Protein AF-A0AAV5V1D3-F1 (afdb_monomer_lite)

Radius of gyration: 19.21 Å; chains: 1; bounding box: 45×25×61 Å

Sequence (119 aa):
MLGAAGFSIHCYSTKSFRTSLMVGRFLSIISCLLYGLIEIYPENVRRWPWLGSFLLQATAEGSNIVLRSFIARVSTGPDRQTAYAMLSAGEMLAIVSGPLIQFICGKYMKDVVVTIASW

Foldseek 3Di:
DVLLVVLVVVCVVVVDLVVSLVVLVVLLVVLVVLVVVLVVDDPVPSVVSPVVSVVSNVSSVSSVVSVLVVLVVPDDPVCSVVSVVVVVVVVVCVVVVVVVVVVVVVVVVVVVVVVVVVD

pLDDT: mean 78.16, std 11.26, range [44.41, 92.0]

Organism: NCBI:txid1538716

Structure (mmCIF, N/CA/C/O backbone):
data_AF-A0AAV5V1D3-F1
#
_entry.id   AF-A0AAV5V1D3-F1
#
loop_
_atom_site.group_PDB
_atom_site.id
_atom_site.type_symbol
_atom_site.label_atom_id
_atom_site.label_alt_id
_atom_site.label_comp_id
_atom_site.label_asym_id
_atom_site.label_entity_id
_atom_site.label_seq_id
_atom_site.pdbx_PDB_ins_code
_atom_site.Cartn_x
_atom_site.Cartn_y
_atom_site.Cartn_z
_atom_site.occupancy
_atom_site.B_iso_or_equiv
_atom_site.auth_seq_id
_atom_site.auth_comp_id
_atom_site.auth_asym_id
_atom_site.auth_atom_id
_atom_site.pdbx_PDB_model_num
ATOM 1 N N . MET A 1 1 ? 8.668 -1.961 11.193 1.00 49.62 1 MET A N 1
ATOM 2 C CA . MET A 1 1 ? 8.479 -1.654 12.633 1.00 49.62 1 MET A CA 1
ATOM 3 C C . MET A 1 1 ? 8.872 -0.223 12.998 1.00 49.62 1 MET A C 1
ATOM 5 O O . MET A 1 1 ? 8.055 0.448 13.610 1.00 49.62 1 MET A O 1
ATOM 9 N N . LEU A 1 2 ? 10.044 0.283 12.584 1.00 62.47 2 LEU A N 1
ATOM 10 C CA . LEU A 1 2 ? 10.476 1.661 12.897 1.00 62.47 2 LEU A CA 1
ATOM 11 C C . LEU A 1 2 ? 9.520 2.749 12.370 1.00 62.47 2 LEU A C 1
ATOM 13 O O . LEU A 1 2 ? 9.125 3.630 13.128 1.00 62.47 2 LEU A O 1
ATOM 17 N N . GLY A 1 3 ? 9.068 2.643 11.114 1.00 62.19 3 GLY A N 1
ATOM 18 C CA . GLY A 1 3 ? 8.105 3.593 10.539 1.00 62.19 3 GLY A CA 1
ATOM 19 C C . GLY A 1 3 ? 6.762 3.610 11.272 1.00 62.19 3 GLY A C 1
ATOM 20 O O . GLY A 1 3 ? 6.223 4.673 11.552 1.00 62.19 3 GLY A O 1
ATOM 21 N N . ALA A 1 4 ? 6.272 2.440 11.687 1.00 61.59 4 ALA A N 1
ATOM 22 C CA . ALA A 1 4 ? 5.046 2.319 12.471 1.00 61.59 4 ALA A CA 1
ATOM 23 C C . ALA A 1 4 ? 5.159 2.950 13.869 1.00 61.59 4 ALA A C 1
ATOM 25 O O . ALA A 1 4 ? 4.201 3.564 14.328 1.00 61.59 4 ALA A O 1
ATOM 26 N N . ALA A 1 5 ? 6.323 2.835 14.521 1.00 66.75 5 ALA A N 1
ATOM 27 C CA . ALA A 1 5 ? 6.585 3.480 15.807 1.00 66.75 5 ALA A CA 1
ATOM 28 C C . ALA A 1 5 ? 6.656 5.012 15.676 1.00 66.75 5 ALA A C 1
ATOM 30 O O . ALA A 1 5 ? 6.075 5.731 16.482 1.00 66.75 5 ALA A O 1
ATOM 31 N N . GLY A 1 6 ? 7.304 5.529 14.627 1.00 68.88 6 GLY A N 1
ATOM 32 C CA . GLY A 1 6 ? 7.332 6.973 14.368 1.00 68.88 6 GLY A CA 1
ATOM 33 C C . GLY A 1 6 ? 5.937 7.535 14.089 1.00 68.88 6 GLY A C 1
ATOM 34 O O . GLY A 1 6 ? 5.546 8.569 14.630 1.00 68.88 6 GLY A O 1
ATOM 35 N N . PHE A 1 7 ? 5.148 6.807 13.300 1.00 62.56 7 PHE A N 1
ATOM 36 C CA . PHE A 1 7 ? 3.792 7.209 12.958 1.00 62.56 7 PHE A CA 1
ATOM 37 C C . PHE A 1 7 ? 2.828 7.131 14.147 1.00 62.56 7 PHE A C 1
ATOM 39 O O . PHE A 1 7 ? 1.973 8.003 14.299 1.00 62.56 7 PHE A O 1
ATOM 46 N N . SER A 1 8 ? 2.983 6.136 15.024 1.00 58.31 8 SER A N 1
ATOM 47 C CA . SER A 1 8 ? 2.180 6.020 16.244 1.00 58.31 8 SER A CA 1
ATOM 48 C C . SER A 1 8 ? 2.515 7.112 17.263 1.00 58.31 8 SER A C 1
ATOM 50 O O . SER A 1 8 ? 1.593 7.685 17.841 1.00 58.31 8 SER A O 1
ATOM 52 N N . ILE A 1 9 ? 3.794 7.479 17.420 1.00 69.62 9 ILE A N 1
ATOM 53 C CA . ILE A 1 9 ? 4.227 8.614 18.255 1.00 69.62 9 ILE A CA 1
ATOM 54 C C . ILE A 1 9 ? 3.679 9.934 17.696 1.00 69.62 9 ILE A C 1
ATOM 56 O O . ILE A 1 9 ? 3.128 10.745 18.443 1.00 69.62 9 ILE A O 1
ATOM 60 N N . HIS A 1 10 ? 3.759 10.135 16.377 1.00 65.75 10 HIS A N 1
ATOM 61 C CA . HIS A 1 10 ? 3.198 11.318 15.726 1.00 65.75 10 HIS A CA 1
ATOM 62 C C . HIS A 1 10 ? 1.674 11.394 15.913 1.00 65.75 10 HIS A C 1
ATOM 64 O O . HIS A 1 10 ? 1.144 12.429 16.310 1.00 65.75 10 HIS A O 1
ATOM 70 N N . CYS A 1 11 ? 0.964 10.277 15.740 1.00 60.12 11 CYS A N 1
ATOM 71 C CA . CYS A 1 11 ? -0.484 10.213 15.929 1.00 60.12 11 CYS A CA 1
ATOM 72 C C . CYS A 1 11 ? -0.907 10.444 17.393 1.00 60.12 11 CYS A C 1
ATOM 74 O O . CYS A 1 11 ? -1.954 11.048 17.640 1.00 60.12 11 CYS A O 1
ATOM 76 N N . TYR A 1 12 ? -0.091 10.005 18.360 1.00 60.62 12 TYR A N 1
ATOM 77 C CA . TYR A 1 12 ? -0.302 10.267 19.786 1.00 60.62 12 TYR A CA 1
ATOM 78 C C . TYR A 1 12 ? -0.145 11.758 20.121 1.00 60.62 12 TYR A C 1
ATOM 80 O O . TYR A 1 12 ? -0.930 12.303 20.895 1.00 60.62 12 TYR A O 1
ATOM 88 N N . SER A 1 13 ? 0.813 12.434 19.480 1.00 63.78 13 SER A N 1
ATOM 89 C CA . SER A 1 13 ? 1.056 13.870 19.654 1.00 63.78 13 SER A CA 1
ATOM 90 C C . SER A 1 13 ? -0.050 14.738 19.033 1.00 63.78 13 SER A C 1
ATOM 92 O O . SER A 1 13 ? -0.563 15.653 19.674 1.00 63.78 13 SER A O 1
ATOM 94 N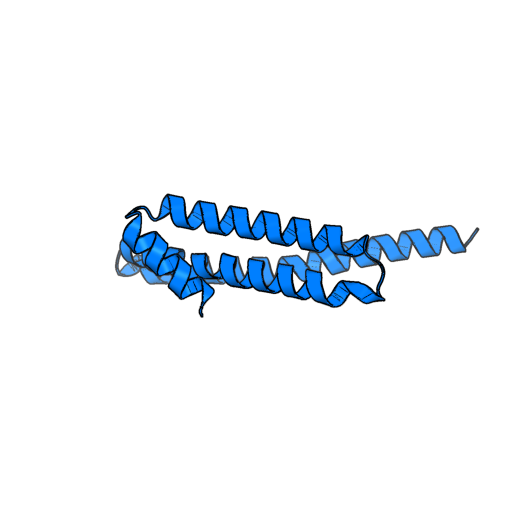 N . THR A 1 14 ? -0.503 14.420 17.815 1.00 64.62 14 THR A N 1
ATOM 95 C CA . THR A 1 14 ? -1.488 15.243 17.081 1.00 64.62 14 THR A CA 1
ATOM 96 C C . THR A 1 14 ? -2.945 14.992 17.504 1.00 64.62 14 THR A C 1
ATOM 98 O O . THR A 1 14 ? -3.836 15.728 17.087 1.00 64.62 14 THR A O 1
ATOM 101 N N . LYS A 1 15 ? -3.226 13.949 18.306 1.00 66.00 15 LYS A N 1
ATOM 102 C CA . LYS A 1 15 ? -4.575 13.532 18.770 1.00 66.00 15 LYS A CA 1
ATOM 103 C C . LYS A 1 15 ? -5.630 13.327 17.663 1.00 66.00 15 LYS A C 1
ATOM 105 O O . LYS A 1 15 ? -6.807 13.132 17.963 1.00 66.00 15 LYS A O 1
ATOM 110 N N . SER A 1 16 ? -5.228 13.326 16.392 1.00 69.50 16 SER A N 1
ATOM 111 C CA . SER A 1 16 ? -6.108 13.234 15.226 1.00 69.50 16 SER A CA 1
ATOM 112 C C . SER A 1 16 ? -5.727 12.037 14.360 1.00 69.50 16 SER A C 1
ATOM 114 O O . SER A 1 16 ? -4.703 12.036 13.676 1.00 69.50 16 SER A O 1
ATOM 116 N N . PHE A 1 17 ? -6.591 11.019 14.355 1.00 72.69 17 PHE A N 1
ATOM 117 C CA . PHE A 1 17 ? -6.425 9.814 13.534 1.00 72.69 17 PHE A CA 1
ATOM 118 C C . PHE A 1 17 ? -6.490 10.120 12.030 1.00 72.69 17 PHE A C 1
ATOM 120 O O . PHE A 1 17 ? -5.780 9.504 11.238 1.00 72.69 17 PHE A O 1
ATOM 127 N N . ARG A 1 18 ? -7.314 11.101 11.630 1.00 76.12 18 ARG A N 1
ATOM 128 C CA . ARG A 1 18 ? -7.506 11.473 10.218 1.00 76.12 18 ARG A CA 1
ATOM 129 C C . ARG A 1 18 ? -6.233 12.038 9.597 1.00 76.12 18 ARG A C 1
ATOM 131 O O . ARG A 1 18 ? -5.859 11.625 8.504 1.00 76.12 18 ARG A O 1
ATOM 138 N N . THR A 1 19 ? -5.557 12.941 10.304 1.00 74.31 19 THR A N 1
ATOM 139 C CA . THR A 1 19 ? -4.348 13.604 9.799 1.00 74.31 19 THR A CA 1
ATOM 140 C C . THR A 1 19 ? -3.224 12.599 9.579 1.00 74.31 19 THR A C 1
ATOM 142 O O . THR A 1 19 ? -2.583 12.611 8.534 1.00 74.31 19 THR A O 1
ATOM 145 N N . SER A 1 20 ? -3.048 11.668 10.520 1.00 78.25 20 SER A N 1
ATOM 146 C CA . SER A 1 20 ? -2.065 10.594 10.402 1.00 78.25 20 SER A CA 1
ATOM 147 C C . SER A 1 20 ? -2.352 9.728 9.164 1.00 78.25 20 SER A C 1
ATOM 149 O O . SER A 1 20 ? -1.496 9.596 8.291 1.00 78.25 20 SER A O 1
ATOM 151 N N . LEU A 1 21 ? -3.585 9.237 8.996 1.00 80.31 21 LEU A N 1
ATOM 152 C CA . LEU A 1 21 ? -3.952 8.423 7.829 1.00 80.31 21 LEU A CA 1
ATOM 153 C C . LEU A 1 21 ? -3.737 9.151 6.494 1.00 80.31 21 LEU A C 1
ATOM 155 O O . LEU A 1 21 ? -3.219 8.548 5.554 1.00 80.31 21 LEU A O 1
ATOM 159 N N . MET A 1 22 ? -4.084 10.439 6.410 1.00 83.94 22 MET A N 1
ATOM 160 C CA . MET A 1 22 ? -3.850 11.234 5.199 1.00 83.94 22 MET A CA 1
ATOM 161 C C . MET A 1 22 ? -2.360 11.340 4.877 1.00 83.94 22 MET A C 1
ATOM 163 O O . MET A 1 22 ? -1.968 11.068 3.745 1.00 83.94 22 MET A O 1
ATOM 167 N N . VAL A 1 23 ? -1.521 11.662 5.867 1.00 84.56 23 VAL A N 1
ATOM 168 C CA . VAL A 1 23 ? -0.064 11.759 5.683 1.00 84.56 23 VAL A CA 1
ATOM 169 C C . VAL A 1 23 ? 0.514 10.435 5.180 1.00 84.56 23 VAL A C 1
ATOM 171 O O . VAL A 1 23 ? 1.317 10.444 4.253 1.00 84.56 23 VAL A O 1
ATOM 174 N N . GLY A 1 24 ? 0.064 9.297 5.718 1.00 82.81 24 GLY A N 1
ATOM 175 C CA . GLY A 1 24 ? 0.526 7.976 5.283 1.00 82.81 24 GLY A CA 1
ATOM 176 C C . GLY A 1 24 ? 0.180 7.695 3.820 1.00 82.81 24 GLY A C 1
ATOM 177 O O . GLY A 1 24 ? 1.023 7.226 3.057 1.00 82.81 24 GLY A O 1
ATOM 178 N N . ARG A 1 25 ? -1.037 8.056 3.392 1.00 87.31 25 ARG A N 1
ATOM 179 C CA . ARG A 1 25 ? -1.471 7.906 1.994 1.00 87.31 25 ARG A CA 1
ATOM 180 C C . ARG A 1 25 ? -0.721 8.839 1.045 1.00 87.31 25 ARG A C 1
ATOM 182 O O . ARG A 1 25 ? -0.289 8.379 -0.007 1.00 87.31 25 ARG A O 1
ATOM 189 N N . PHE A 1 26 ? -0.492 10.097 1.424 1.00 88.06 26 PHE A N 1
ATOM 190 C CA . PHE A 1 26 ? 0.333 11.012 0.628 1.00 88.06 26 PHE A CA 1
ATOM 191 C C . PHE A 1 26 ? 1.767 10.503 0.478 1.00 88.06 26 PHE A C 1
ATOM 193 O O . PHE A 1 26 ? 2.306 10.520 -0.626 1.00 88.06 26 PHE A O 1
ATOM 200 N N . LEU A 1 27 ? 2.362 9.985 1.555 1.00 86.81 27 LEU A N 1
ATOM 201 C CA . LEU A 1 27 ? 3.711 9.422 1.514 1.00 86.81 27 LEU A CA 1
ATOM 202 C C . LEU A 1 27 ? 3.799 8.214 0.568 1.00 86.81 27 LEU A C 1
ATOM 204 O O . LEU A 1 27 ? 4.776 8.074 -0.163 1.00 86.81 27 LEU A O 1
ATOM 208 N N . SER A 1 28 ? 2.763 7.369 0.551 1.00 85.81 28 SER A N 1
ATOM 209 C CA . SER A 1 28 ? 2.686 6.229 -0.368 1.00 85.81 28 SER A CA 1
ATOM 210 C C . SER A 1 28 ? 2.570 6.674 -1.828 1.00 85.81 28 SER A C 1
ATOM 212 O O . SER A 1 28 ? 3.278 6.142 -2.676 1.00 85.81 28 SER A O 1
ATOM 214 N N . ILE A 1 29 ? 1.756 7.694 -2.125 1.00 88.62 29 ILE A N 1
ATOM 215 C CA . ILE A 1 29 ? 1.656 8.262 -3.481 1.00 88.62 29 ILE A CA 1
ATOM 216 C C . ILE A 1 29 ? 3.016 8.801 -3.936 1.00 88.62 29 ILE A C 1
ATOM 218 O O . ILE A 1 29 ? 3.462 8.492 -5.038 1.00 88.62 29 ILE A O 1
ATOM 222 N N . ILE A 1 30 ? 3.700 9.560 -3.076 1.00 89.06 30 ILE A N 1
ATOM 223 C CA . ILE A 1 30 ? 5.032 10.103 -3.369 1.00 89.06 30 ILE A CA 1
ATOM 224 C C . ILE A 1 30 ? 6.031 8.971 -3.628 1.00 89.06 30 ILE A C 1
ATOM 226 O O . ILE A 1 30 ? 6.809 9.048 -4.575 1.00 89.06 30 ILE A O 1
ATOM 230 N N . SER A 1 31 ? 5.989 7.904 -2.830 1.00 86.94 31 SER A N 1
ATOM 231 C CA . SER A 1 31 ? 6.867 6.751 -3.023 1.00 86.94 31 SER A CA 1
ATOM 232 C C . SER A 1 31 ? 6.631 6.052 -4.365 1.00 86.94 31 SER A C 1
ATOM 234 O O . SER A 1 31 ? 7.585 5.778 -5.091 1.00 86.94 31 SER A O 1
ATOM 236 N N . CYS A 1 32 ? 5.369 5.827 -4.740 1.00 86.25 32 CYS A N 1
ATOM 237 C CA . CYS A 1 32 ? 5.019 5.236 -6.030 1.00 86.25 32 CYS A CA 1
ATOM 238 C C . CYS A 1 32 ? 5.455 6.116 -7.213 1.00 86.25 32 CYS A C 1
ATOM 240 O O . CYS A 1 32 ? 5.947 5.596 -8.213 1.00 86.25 32 CYS A O 1
ATOM 242 N N . LEU A 1 33 ? 5.320 7.442 -7.098 1.00 86.38 33 LEU A N 1
ATOM 243 C CA . LEU A 1 33 ? 5.799 8.381 -8.118 1.00 86.38 33 LEU A CA 1
ATOM 244 C C . LEU A 1 33 ? 7.322 8.330 -8.254 1.00 86.38 33 LEU A C 1
ATOM 246 O O . LEU A 1 33 ? 7.837 8.235 -9.366 1.00 86.38 33 LEU A O 1
ATOM 250 N N . LEU A 1 34 ? 8.041 8.338 -7.128 1.00 85.12 34 LEU A N 1
ATOM 251 C CA . LEU A 1 34 ? 9.492 8.180 -7.122 1.00 85.12 34 LEU A CA 1
ATOM 252 C C . LEU A 1 34 ? 9.896 6.852 -7.756 1.00 85.12 34 LEU A C 1
ATOM 254 O O . LEU A 1 34 ? 10.795 6.850 -8.584 1.00 85.12 34 LEU A O 1
ATOM 258 N N . TYR A 1 35 ? 9.206 5.753 -7.440 1.00 83.69 35 TYR A N 1
ATOM 259 C CA . TYR A 1 35 ? 9.480 4.445 -8.030 1.00 83.69 35 TYR A CA 1
ATOM 260 C C . TYR A 1 35 ? 9.381 4.456 -9.562 1.00 83.69 35 TYR A C 1
ATOM 262 O O . TYR A 1 35 ? 10.285 3.955 -10.226 1.00 83.69 35 TYR A O 1
ATOM 270 N N . GLY A 1 36 ? 8.343 5.086 -10.124 1.00 81.06 36 GLY A N 1
ATOM 271 C CA . GLY A 1 36 ? 8.197 5.228 -11.578 1.00 81.06 36 GLY A CA 1
ATOM 272 C C . GLY A 1 36 ? 9.294 6.085 -12.220 1.00 81.06 36 GLY A C 1
ATOM 273 O O . GLY A 1 36 ? 9.793 5.759 -13.292 1.00 81.06 36 GLY A O 1
ATOM 274 N N . LEU A 1 37 ? 9.741 7.147 -11.545 1.00 80.44 37 LEU A N 1
ATOM 275 C CA . LEU A 1 37 ? 10.813 8.016 -12.046 1.00 80.44 37 LEU A CA 1
ATOM 276 C C . LEU A 1 37 ? 12.198 7.349 -12.033 1.00 80.44 37 LEU A C 1
ATOM 278 O O . LEU A 1 37 ? 13.107 7.814 -12.721 1.00 80.44 37 LEU A O 1
ATOM 282 N N . ILE A 1 38 ? 12.383 6.256 -11.284 1.00 78.38 38 ILE A N 1
ATOM 283 C CA . ILE A 1 38 ? 13.672 5.550 -11.224 1.00 78.38 38 ILE A CA 1
ATOM 284 C C . ILE A 1 38 ? 14.021 4.876 -12.553 1.00 78.38 38 ILE A C 1
ATOM 286 O O . ILE A 1 38 ? 15.200 4.687 -12.851 1.00 78.38 38 ILE A O 1
ATOM 290 N N . GLU A 1 39 ? 13.028 4.560 -13.378 1.00 71.81 39 GLU A N 1
ATOM 291 C CA . GLU A 1 39 ? 13.241 3.926 -14.680 1.00 71.81 39 GLU A CA 1
ATOM 292 C C . GLU A 1 39 ? 13.999 4.830 -15.671 1.00 71.81 39 GLU A C 1
ATOM 294 O O . GLU A 1 39 ? 14.603 4.342 -16.620 1.00 71.81 39 GLU A O 1
ATOM 299 N N . ILE A 1 40 ? 14.058 6.138 -15.397 1.00 77.44 40 ILE A N 1
ATOM 300 C CA . ILE A 1 40 ? 14.808 7.127 -16.185 1.00 77.44 40 ILE A CA 1
ATOM 301 C C . ILE A 1 40 ? 16.317 7.082 -15.867 1.00 77.44 40 ILE A C 1
ATOM 303 O O . ILE A 1 40 ? 17.141 7.527 -16.667 1.00 77.44 40 ILE A O 1
ATOM 307 N N . TYR A 1 41 ? 16.717 6.552 -14.705 1.00 75.06 41 TYR A N 1
ATOM 308 C CA . TYR A 1 41 ? 18.115 6.574 -14.273 1.00 75.06 41 TYR A CA 1
ATOM 309 C C . TYR A 1 41 ? 18.940 5.412 -14.856 1.00 75.06 41 TYR A C 1
ATOM 311 O O . TYR A 1 41 ? 18.467 4.274 -14.901 1.00 75.06 41 TYR A O 1
ATOM 319 N N . PRO A 1 42 ? 20.218 5.654 -15.217 1.00 74.19 42 PRO A N 1
ATOM 320 C CA . PRO A 1 42 ? 21.114 4.609 -15.702 1.00 74.19 42 PRO A CA 1
ATOM 321 C C . PRO A 1 42 ? 21.352 3.518 -14.644 1.00 74.19 42 PRO A C 1
ATOM 323 O O . PRO A 1 42 ? 21.478 3.790 -13.444 1.00 74.19 42 PRO A O 1
ATOM 326 N N . GLU A 1 43 ? 21.454 2.271 -15.110 1.00 75.12 43 GLU A N 1
ATOM 327 C CA . GLU A 1 43 ? 21.433 1.037 -14.303 1.00 75.12 43 GLU A CA 1
ATOM 328 C C . GLU A 1 43 ? 22.445 1.031 -13.143 1.00 75.12 43 GLU A C 1
ATOM 330 O O . GLU A 1 43 ? 22.180 0.537 -12.045 1.00 75.12 43 GLU A O 1
ATO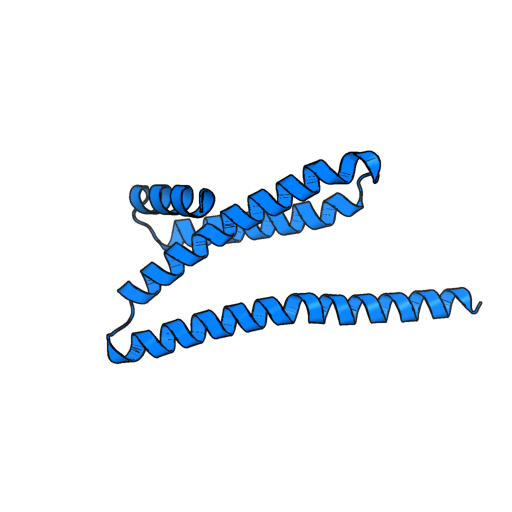M 335 N N . ASN A 1 44 ? 23.578 1.693 -13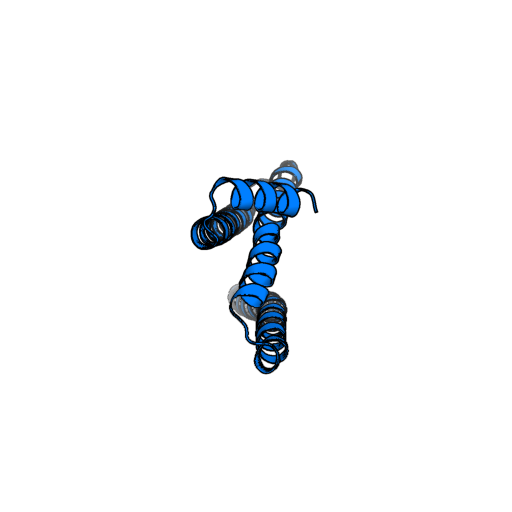.360 1.00 73.88 44 ASN A N 1
ATOM 336 C CA . ASN A 1 44 ? 24.731 1.785 -12.470 1.00 73.88 44 ASN A CA 1
ATOM 337 C C . ASN A 1 44 ? 24.374 2.391 -11.095 1.00 73.88 44 ASN A C 1
ATOM 339 O O . ASN A 1 44 ? 24.945 1.996 -10.068 1.00 73.88 44 ASN A O 1
ATOM 343 N N . VAL A 1 45 ? 23.420 3.335 -11.078 1.00 77.31 45 VAL A N 1
ATOM 344 C CA . VAL A 1 45 ? 23.031 4.153 -9.911 1.00 77.31 45 VAL A CA 1
ATOM 345 C C . VAL A 1 45 ? 21.632 3.811 -9.380 1.00 77.31 45 VAL A C 1
ATOM 347 O O . VAL A 1 45 ? 21.265 4.266 -8.299 1.00 77.31 45 VAL A O 1
ATOM 350 N N . ARG A 1 46 ? 20.875 2.957 -10.085 1.00 77.75 46 ARG A N 1
ATOM 351 C CA . ARG A 1 46 ? 19.448 2.652 -9.846 1.00 77.75 46 ARG A CA 1
ATOM 352 C C . ARG A 1 46 ? 19.134 2.066 -8.463 1.00 77.75 46 ARG A C 1
ATOM 354 O O . ARG A 1 46 ? 18.040 2.235 -7.937 1.00 77.75 46 ARG A O 1
ATOM 361 N N . ARG A 1 47 ? 20.115 1.398 -7.857 1.00 80.88 47 ARG A N 1
ATOM 362 C CA . ARG A 1 47 ? 20.018 0.675 -6.574 1.00 80.88 47 ARG A CA 1
ATOM 363 C C . ARG A 1 47 ? 19.673 1.575 -5.383 1.00 80.88 47 ARG A C 1
ATOM 365 O O . ARG A 1 47 ? 18.817 1.209 -4.585 1.00 80.88 47 ARG A O 1
ATOM 372 N N . TRP A 1 48 ? 20.299 2.747 -5.275 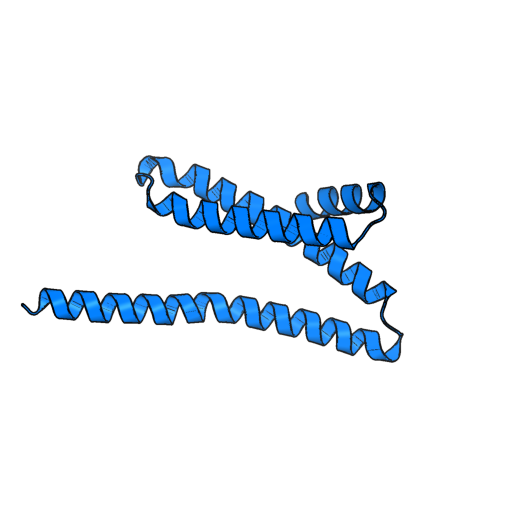1.00 81.69 48 TRP A N 1
ATOM 373 C CA . TRP A 1 48 ? 20.072 3.677 -4.161 1.00 81.69 48 TRP A CA 1
ATOM 374 C C . TRP A 1 48 ? 18.664 4.282 -4.135 1.00 81.69 48 TRP A C 1
ATOM 376 O O . TRP A 1 48 ? 18.015 4.201 -3.089 1.00 81.69 48 TRP A O 1
ATOM 386 N N . PRO A 1 49 ? 18.141 4.843 -5.241 1.00 82.56 49 PRO A N 1
ATOM 387 C CA . PRO A 1 49 ? 16.796 5.394 -5.230 1.00 82.56 49 PRO A CA 1
ATOM 388 C C . PRO A 1 49 ? 15.725 4.300 -5.110 1.00 82.56 49 PRO A C 1
ATOM 390 O O . PRO A 1 49 ? 14.709 4.550 -4.466 1.00 82.56 49 PRO A O 1
ATOM 393 N N . TRP A 1 50 ? 15.968 3.073 -5.602 1.00 82.56 50 TRP A N 1
ATOM 394 C CA . TRP A 1 50 ? 15.069 1.929 -5.360 1.00 82.56 50 TRP A CA 1
ATOM 395 C C . TRP A 1 50 ? 14.925 1.638 -3.867 1.00 82.56 50 TRP A C 1
ATOM 397 O O . TRP A 1 50 ? 13.820 1.505 -3.342 1.00 82.56 50 TRP A O 1
ATOM 407 N N . LEU A 1 51 ? 16.054 1.574 -3.160 1.00 85.00 51 LEU A N 1
ATOM 408 C CA . LEU A 1 51 ? 16.073 1.351 -1.717 1.00 85.00 51 LEU A CA 1
ATOM 409 C C . LEU A 1 51 ? 15.347 2.484 -0.974 1.00 85.00 51 LEU A C 1
ATOM 411 O O . LEU A 1 51 ? 14.582 2.222 -0.047 1.00 85.00 51 LEU A O 1
ATOM 415 N N . GLY A 1 52 ? 15.517 3.727 -1.436 1.00 84.81 52 GLY A N 1
ATOM 416 C CA . GLY A 1 52 ? 14.812 4.902 -0.922 1.00 84.81 52 GLY A CA 1
ATOM 417 C C . GLY A 1 52 ? 13.289 4.822 -1.076 1.00 84.81 52 GLY A C 1
ATOM 418 O O . GLY A 1 52 ? 12.571 5.025 -0.096 1.00 84.81 52 GLY A O 1
ATOM 419 N N . SER A 1 53 ? 12.781 4.469 -2.263 1.00 85.69 53 SER A N 1
ATOM 420 C CA . SER A 1 53 ? 11.335 4.304 -2.482 1.00 85.69 53 SER A CA 1
ATOM 421 C C . SER A 1 53 ? 10.764 3.161 -1.637 1.00 85.69 53 SER A C 1
ATOM 423 O O . SER A 1 53 ? 9.722 3.310 -0.999 1.00 85.69 53 SER A O 1
ATOM 425 N N . PHE A 1 54 ? 11.474 2.035 -1.522 1.00 85.62 54 PHE A N 1
ATOM 426 C CA . PHE A 1 54 ? 11.022 0.936 -0.662 1.00 85.62 54 PHE A CA 1
ATOM 427 C C . PHE A 1 54 ? 10.990 1.323 0.821 1.00 85.62 54 PHE A C 1
ATOM 429 O O . PHE A 1 54 ? 10.037 0.976 1.518 1.00 85.62 54 PHE A O 1
ATOM 436 N N . LEU A 1 55 ? 11.973 2.086 1.306 1.00 86.62 55 LEU A N 1
ATOM 437 C CA . LEU A 1 55 ? 11.987 2.586 2.685 1.00 86.62 55 LEU A CA 1
ATOM 438 C C . LEU A 1 55 ? 10.850 3.580 2.960 1.00 86.62 55 LEU A C 1
ATOM 440 O O . LEU A 1 55 ? 10.203 3.503 4.010 1.00 86.62 55 LEU A O 1
ATOM 444 N N . LEU A 1 56 ? 10.573 4.485 2.018 1.00 86.38 56 LEU A N 1
ATOM 445 C CA . LEU A 1 56 ? 9.442 5.411 2.116 1.00 86.38 56 LEU A CA 1
ATOM 446 C C . LEU A 1 56 ? 8.109 4.662 2.127 1.00 86.38 56 LEU A C 1
ATOM 448 O O . LEU A 1 56 ? 7.278 4.917 2.999 1.00 86.38 56 LEU A O 1
ATOM 452 N N . GLN A 1 57 ? 7.927 3.688 1.233 1.00 86.19 57 GLN A N 1
ATOM 453 C CA . GLN A 1 57 ? 6.711 2.876 1.201 1.00 86.19 57 GLN A CA 1
ATOM 454 C C . GLN A 1 57 ? 6.550 2.065 2.494 1.00 86.19 57 GLN A C 1
ATOM 456 O O . GLN A 1 57 ? 5.477 2.064 3.090 1.00 86.19 57 GLN A O 1
ATOM 461 N N . ALA A 1 58 ? 7.623 1.448 2.994 1.00 85.06 58 ALA A N 1
ATOM 462 C CA . ALA A 1 58 ? 7.604 0.714 4.260 1.00 85.06 58 ALA A CA 1
ATOM 463 C C . ALA A 1 58 ? 7.240 1.608 5.459 1.00 85.06 58 ALA A C 1
ATOM 465 O O . ALA A 1 58 ? 6.646 1.145 6.436 1.00 85.06 58 ALA A O 1
ATOM 466 N N . THR A 1 59 ? 7.584 2.895 5.394 1.00 84.00 59 THR A N 1
ATOM 467 C CA . THR A 1 59 ? 7.190 3.882 6.405 1.00 84.00 59 THR A CA 1
ATOM 468 C C . THR A 1 59 ? 5.715 4.256 6.267 1.00 84.00 59 THR A C 1
ATOM 470 O O . THR A 1 59 ? 5.005 4.287 7.273 1.00 84.00 59 THR A O 1
ATOM 473 N N . ALA A 1 60 ? 5.230 4.458 5.039 1.00 85.19 60 ALA A N 1
ATOM 474 C CA . ALA A 1 60 ? 3.826 4.743 4.743 1.00 85.19 60 ALA A CA 1
ATOM 475 C C . ALA A 1 60 ? 2.882 3.623 5.223 1.00 85.19 60 ALA A C 1
ATOM 477 O O . ALA A 1 60 ? 1.842 3.901 5.830 1.00 85.19 60 ALA A O 1
ATOM 478 N N . GLU A 1 61 ? 3.284 2.361 5.046 1.00 83.94 61 GLU A N 1
ATOM 479 C CA . GLU A 1 61 ? 2.561 1.177 5.537 1.00 83.94 61 GLU A CA 1
ATOM 480 C C . GLU A 1 61 ? 2.385 1.165 7.066 1.00 83.94 61 GLU A C 1
ATOM 482 O O . GLU A 1 61 ? 1.436 0.579 7.586 1.00 83.94 61 GLU A O 1
ATOM 487 N N . GLY A 1 62 ? 3.233 1.883 7.815 1.00 82.12 62 GLY A N 1
ATOM 488 C CA . GLY A 1 62 ? 3.074 2.055 9.261 1.00 82.12 62 GLY A CA 1
ATOM 489 C C . GLY A 1 62 ? 1.734 2.684 9.665 1.00 82.12 62 GLY A C 1
ATOM 490 O O . GLY A 1 62 ? 1.224 2.406 10.752 1.00 82.12 62 GLY A O 1
ATOM 491 N N . SER A 1 63 ? 1.115 3.470 8.778 1.00 82.69 63 SER A N 1
ATOM 492 C CA . SER A 1 63 ? -0.197 4.088 9.009 1.00 82.69 63 SER A CA 1
ATOM 493 C C . SER A 1 63 ? -1.355 3.078 9.070 1.00 82.69 63 SER A C 1
ATOM 495 O O . SER A 1 63 ? -2.347 3.332 9.758 1.00 82.69 63 SER A O 1
ATOM 497 N N . ASN A 1 64 ? -1.224 1.891 8.459 1.00 81.50 64 ASN A N 1
ATOM 498 C CA . ASN A 1 64 ? -2.249 0.839 8.527 1.00 81.50 64 ASN A CA 1
ATOM 499 C C . ASN A 1 64 ? -2.438 0.302 9.958 1.00 81.50 64 ASN A C 1
ATOM 501 O O . ASN A 1 64 ? -3.537 -0.116 10.326 1.00 81.50 64 ASN A O 1
ATOM 505 N N . ILE A 1 65 ? -1.412 0.376 10.815 1.00 83.62 65 ILE A N 1
ATOM 506 C CA . ILE A 1 65 ? -1.536 -0.002 12.233 1.00 83.62 65 ILE A CA 1
ATOM 507 C C . ILE A 1 65 ? -2.453 0.979 12.979 1.00 83.62 65 ILE A C 1
ATOM 509 O O . ILE A 1 65 ? -3.283 0.562 13.790 1.00 83.62 65 ILE A O 1
ATOM 513 N N . VAL A 1 66 ? -2.360 2.274 12.662 1.00 82.31 66 VAL A N 1
ATOM 514 C CA . VAL A 1 66 ? -3.250 3.312 13.208 1.00 82.31 66 VAL A CA 1
ATOM 515 C C . VAL A 1 66 ? -4.687 3.112 12.714 1.00 82.31 66 VAL A C 1
ATOM 517 O O . VAL A 1 66 ? -5.634 3.301 13.473 1.00 82.31 66 VAL A O 1
ATOM 520 N N . LEU A 1 67 ? -4.873 2.664 11.469 1.00 81.81 67 LEU A N 1
ATOM 521 C CA . LEU A 1 67 ? -6.199 2.328 10.946 1.00 81.81 67 LEU A CA 1
ATOM 522 C C . LEU A 1 67 ? -6.836 1.163 11.717 1.00 81.81 67 LEU A C 1
ATOM 524 O O . LEU A 1 67 ? -8.002 1.238 12.103 1.00 81.81 67 LEU A O 1
ATOM 528 N N . ARG A 1 68 ? -6.064 0.105 12.000 1.00 83.25 68 ARG A N 1
ATOM 529 C CA . ARG A 1 68 ? -6.536 -1.054 12.776 1.00 83.25 68 ARG A CA 1
ATOM 530 C C . ARG A 1 68 ? -6.943 -0.672 14.195 1.00 83.25 68 ARG A C 1
ATOM 532 O O . ARG A 1 68 ? -7.953 -1.179 14.681 1.00 83.25 68 ARG A O 1
ATOM 539 N N . SER A 1 69 ? -6.199 0.216 14.856 1.00 84.38 69 SER A N 1
ATOM 540 C CA . SER A 1 69 ? -6.561 0.699 16.195 1.00 84.38 69 SER A CA 1
ATOM 541 C C . SER A 1 69 ? -7.768 1.642 16.167 1.00 84.38 69 SER A C 1
ATOM 543 O O . SER A 1 69 ? -8.610 1.588 17.064 1.00 84.38 69 SER A O 1
ATOM 545 N N . PHE A 1 70 ? -7.920 2.442 15.108 1.00 84.38 70 PHE A N 1
ATOM 546 C CA . PHE A 1 70 ? -9.109 3.263 14.888 1.00 84.38 70 PHE A CA 1
ATOM 547 C C . PHE A 1 70 ? -10.375 2.413 14.688 1.00 84.38 70 PHE A C 1
ATOM 549 O O . PHE A 1 70 ? -11.396 2.681 15.322 1.00 84.38 70 PHE A O 1
ATOM 556 N N . ILE A 1 71 ? -10.300 1.344 13.887 1.00 85.12 71 ILE A N 1
ATOM 557 C CA . ILE A 1 71 ? -11.416 0.404 13.680 1.00 85.12 71 ILE A CA 1
ATOM 558 C C . ILE A 1 71 ? -11.821 -0.263 14.997 1.00 85.12 71 ILE A C 1
ATOM 560 O O . ILE A 1 71 ? -13.014 -0.358 15.282 1.00 85.12 71 ILE A O 1
ATOM 564 N N . ALA A 1 72 ? -10.861 -0.653 15.843 1.00 85.50 72 ALA A N 1
ATOM 565 C CA . ALA A 1 72 ? -11.150 -1.202 17.173 1.00 85.50 72 ALA A CA 1
ATOM 566 C C . ALA A 1 72 ? -11.994 -0.242 18.026 1.00 85.50 72 ALA A C 1
ATOM 568 O O . ALA A 1 72 ? -12.857 -0.675 18.784 1.00 85.50 72 ALA A O 1
ATOM 569 N N . ARG A 1 73 ? -11.726 1.063 17.900 1.00 83.69 73 ARG A N 1
ATOM 570 C CA . ARG A 1 73 ? -12.352 2.120 18.698 1.00 83.69 73 ARG A CA 1
ATOM 571 C C . ARG A 1 73 ? -13.754 2.490 18.213 1.00 83.69 73 ARG A C 1
ATOM 573 O O . ARG A 1 73 ? -14.583 2.862 19.033 1.00 83.69 73 ARG A O 1
ATOM 580 N N . VAL A 1 74 ? -14.003 2.413 16.906 1.00 85.31 74 VAL A N 1
ATOM 581 C CA . VAL A 1 74 ? -15.310 2.718 16.292 1.00 85.31 74 VAL A CA 1
ATOM 582 C C . VAL A 1 74 ? -16.256 1.514 16.292 1.00 85.31 74 VAL A C 1
ATOM 584 O O . VAL A 1 74 ? -17.468 1.698 16.315 1.00 85.31 74 VAL A O 1
ATOM 587 N N . SER A 1 75 ? -15.728 0.289 16.276 1.00 82.06 75 SER A N 1
ATOM 588 C CA . SER A 1 75 ? -16.544 -0.926 16.190 1.00 82.06 75 SER A CA 1
ATOM 589 C C . SER A 1 75 ? -17.086 -1.404 17.539 1.00 82.06 75 SER A C 1
ATOM 591 O O . SER A 1 75 ? -16.373 -1.497 18.546 1.00 82.06 75 SER A O 1
ATOM 593 N N . THR A 1 76 ? -18.356 -1.790 17.507 1.00 84.75 76 THR A N 1
ATOM 594 C CA . THR A 1 76 ? -19.086 -2.556 18.518 1.00 84.75 76 THR A CA 1
ATOM 595 C C . THR A 1 76 ? -18.592 -4.004 18.568 1.00 84.75 76 THR A C 1
ATOM 597 O O . THR A 1 76 ? -18.149 -4.554 17.563 1.00 84.75 76 THR A O 1
ATOM 600 N N . GLY A 1 77 ? -18.649 -4.632 19.749 1.00 81.94 77 GLY A N 1
ATOM 601 C CA . GLY A 1 77 ? -18.169 -6.004 19.986 1.00 81.94 77 GLY A CA 1
ATOM 602 C C . GLY A 1 77 ? -18.553 -7.035 18.906 1.00 81.94 77 GLY A C 1
ATOM 603 O O . GLY A 1 77 ? -17.644 -7.688 18.395 1.00 81.94 77 GLY A O 1
ATOM 604 N N . PRO A 1 78 ? -19.839 -7.157 18.517 1.00 82.94 78 PRO A N 1
ATOM 605 C CA . PRO A 1 78 ? -20.260 -8.101 17.476 1.00 82.94 78 PRO A CA 1
ATOM 606 C C . PRO A 1 78 ? -19.803 -7.717 16.056 1.00 82.94 78 PRO A C 1
ATOM 608 O O . PRO A 1 78 ? -19.450 -8.595 15.274 1.00 82.94 78 PRO A O 1
ATOM 611 N N . ASP A 1 79 ? -19.725 -6.427 15.722 1.00 85.88 79 ASP A N 1
ATOM 612 C CA . ASP A 1 79 ? -19.397 -5.965 14.360 1.00 85.88 79 ASP A CA 1
ATOM 613 C C . ASP A 1 79 ? -17.887 -5.855 14.101 1.00 85.88 79 ASP A C 1
ATOM 615 O O . ASP A 1 79 ? -17.429 -5.793 12.955 1.00 85.88 79 ASP A O 1
ATOM 619 N N . ARG A 1 80 ? -17.080 -5.845 15.168 1.00 85.81 80 ARG A N 1
ATOM 620 C CA . ARG A 1 80 ? -15.622 -5.686 15.106 1.00 85.81 80 ARG A CA 1
ATOM 621 C C . ARG A 1 80 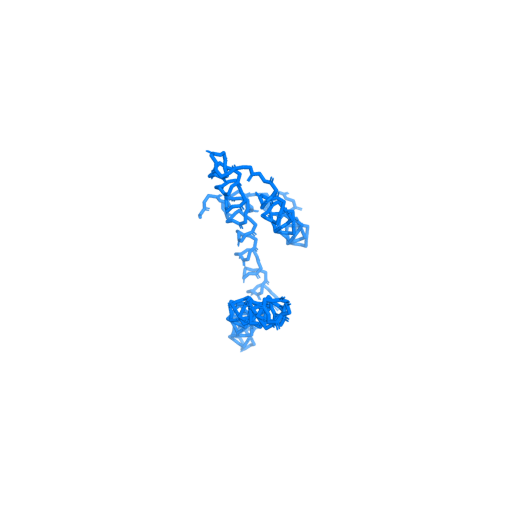? -14.949 -6.762 14.263 1.00 85.81 80 ARG A C 1
ATOM 623 O O . ARG A 1 80 ? -14.031 -6.451 13.505 1.00 85.81 80 ARG A O 1
ATOM 630 N N . GLN A 1 81 ? -15.397 -8.011 14.375 1.00 88.81 81 GLN A N 1
ATOM 631 C CA . GLN A 1 81 ? -14.824 -9.115 13.606 1.00 88.81 81 GLN A CA 1
ATOM 632 C C . GLN A 1 81 ? -15.069 -8.931 12.104 1.00 88.81 81 GLN A C 1
ATOM 634 O O . GLN A 1 81 ? -14.134 -9.061 11.313 1.00 88.81 81 GLN A O 1
ATOM 639 N N . THR A 1 82 ? -16.286 -8.543 11.718 1.00 89.94 82 THR A N 1
ATOM 640 C CA . THR A 1 82 ? -16.646 -8.247 10.326 1.00 89.94 82 THR A CA 1
ATOM 641 C C . THR A 1 82 ? -15.848 -7.063 9.782 1.00 89.94 82 THR A C 1
ATOM 643 O O . THR A 1 82 ? -15.329 -7.131 8.669 1.00 89.94 82 THR A O 1
ATOM 646 N N . ALA A 1 83 ? -15.662 -6.007 10.580 1.00 89.19 83 ALA A N 1
ATOM 647 C CA . ALA A 1 83 ? -14.871 -4.842 10.183 1.00 89.19 83 ALA A CA 1
ATOM 648 C C . ALA A 1 83 ? -13.396 -5.195 9.913 1.00 89.19 83 ALA A C 1
ATOM 650 O O . ALA A 1 83 ? -12.820 -4.753 8.917 1.00 89.19 83 ALA A O 1
ATOM 651 N N . TYR A 1 84 ? -12.782 -6.031 10.758 1.00 89.50 84 TYR A N 1
ATOM 652 C CA . TYR A 1 84 ? -11.423 -6.520 10.508 1.00 89.50 84 TYR A CA 1
ATOM 653 C C . TYR A 1 84 ? -11.345 -7.479 9.321 1.00 89.50 84 TYR A C 1
ATOM 655 O O . TYR A 1 84 ? -10.373 -7.422 8.569 1.00 89.50 84 TYR A O 1
ATOM 663 N N . ALA A 1 85 ? -12.356 -8.329 9.124 1.00 91.00 85 ALA A N 1
ATOM 664 C CA . ALA A 1 85 ? -12.423 -9.213 7.965 1.00 91.00 85 ALA A CA 1
ATOM 665 C C . ALA A 1 85 ? -12.478 -8.411 6.656 1.00 91.00 85 ALA A C 1
ATOM 667 O O . ALA A 1 85 ? -11.731 -8.710 5.728 1.00 91.00 85 ALA A O 1
ATOM 668 N N . MET A 1 86 ? -13.286 -7.345 6.607 1.00 91.31 86 MET A N 1
ATOM 669 C CA . MET A 1 86 ? -13.356 -6.435 5.459 1.00 91.31 86 MET A CA 1
ATOM 670 C C . MET A 1 86 ? -12.033 -5.709 5.202 1.00 91.31 86 MET A C 1
ATOM 672 O O . MET A 1 86 ? -11.612 -5.608 4.050 1.00 91.31 86 MET A O 1
ATOM 676 N N . LEU A 1 87 ? -11.353 -5.241 6.255 1.00 90.00 87 LEU A N 1
ATOM 677 C CA . LEU A 1 87 ? -10.039 -4.611 6.115 1.00 90.00 87 LEU A CA 1
ATOM 678 C C . LEU A 1 87 ? -9.024 -5.578 5.488 1.00 90.00 87 LEU A C 1
ATOM 680 O O . LEU A 1 87 ? -8.379 -5.234 4.500 1.00 90.00 87 LEU A O 1
ATOM 684 N N . SER A 1 88 ? -8.913 -6.790 6.037 1.00 89.62 88 SER A N 1
ATOM 685 C CA . SER A 1 88 ? -7.986 -7.809 5.534 1.00 89.62 88 SER A CA 1
ATOM 686 C C . SER A 1 88 ? -8.340 -8.255 4.112 1.00 89.62 88 SER A C 1
ATOM 688 O O . SER A 1 88 ? -7.449 -8.449 3.290 1.00 89.62 88 SER A O 1
ATOM 690 N N . ALA A 1 89 ? -9.631 -8.380 3.786 1.00 92.00 89 ALA A N 1
ATOM 691 C CA . ALA A 1 89 ? -10.075 -8.693 2.429 1.00 92.00 89 ALA A CA 1
ATOM 692 C C . ALA A 1 89 ? -9.657 -7.601 1.431 1.00 92.00 89 ALA A C 1
ATOM 694 O O . ALA A 1 89 ? -9.147 -7.915 0.357 1.00 92.00 89 ALA A O 1
ATOM 695 N N . GLY A 1 90 ? -9.804 -6.324 1.802 1.00 90.69 90 GLY A N 1
ATOM 696 C CA . GLY A 1 90 ? -9.348 -5.197 0.988 1.00 90.69 90 GLY A CA 1
ATOM 697 C C . GLY A 1 90 ? -7.835 -5.202 0.753 1.00 90.69 90 GLY A C 1
ATOM 698 O O . GLY A 1 90 ? -7.390 -4.991 -0.373 1.00 90.69 90 GLY A O 1
ATOM 699 N N . GLU A 1 91 ? -7.039 -5.500 1.783 1.00 88.62 91 GLU A N 1
ATOM 700 C CA . GLU A 1 91 ? -5.581 -5.638 1.650 1.00 88.62 91 GLU A CA 1
ATOM 701 C C . GLU A 1 91 ? -5.198 -6.781 0.699 1.00 88.62 91 GLU A C 1
ATOM 703 O O . GLU A 1 91 ? -4.350 -6.595 -0.173 1.00 88.62 91 GLU A O 1
ATOM 708 N N . MET A 1 92 ? -5.848 -7.943 0.809 1.00 90.81 92 MET A N 1
ATOM 709 C CA . MET A 1 92 ? -5.594 -9.074 -0.091 1.00 90.81 92 MET A CA 1
ATOM 710 C C . MET A 1 92 ? -5.952 -8.740 -1.541 1.00 90.81 92 MET A C 1
ATOM 712 O O . 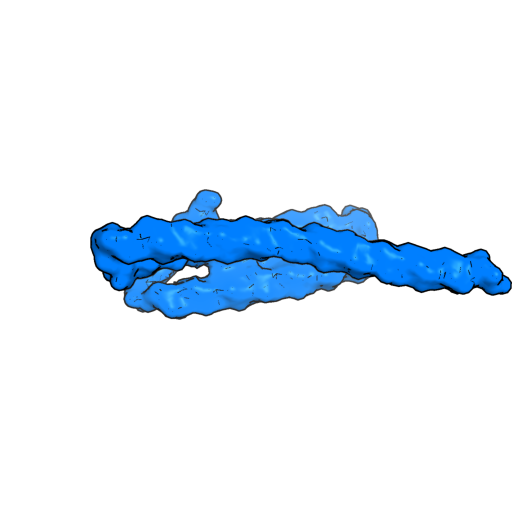MET A 1 92 ? -5.173 -9.029 -2.449 1.00 90.81 92 MET A O 1
ATOM 716 N N . LEU A 1 93 ? -7.092 -8.081 -1.769 1.00 91.19 93 LEU A N 1
ATOM 717 C CA . LEU A 1 93 ? -7.478 -7.620 -3.103 1.00 91.19 93 LEU A CA 1
ATOM 718 C C . LEU A 1 93 ? -6.454 -6.640 -3.681 1.00 91.19 93 LEU A C 1
ATOM 720 O O . LEU A 1 93 ? -6.092 -6.761 -4.849 1.00 91.19 93 LEU A O 1
ATOM 724 N N . ALA A 1 94 ? -5.941 -5.712 -2.870 1.00 86.62 94 ALA A N 1
ATOM 725 C CA . ALA A 1 94 ? -4.906 -4.781 -3.303 1.00 86.62 94 ALA A CA 1
ATOM 726 C C . ALA A 1 94 ? -3.611 -5.516 -3.696 1.00 86.62 94 ALA A C 1
ATOM 728 O O . ALA A 1 94 ? -3.075 -5.266 -4.777 1.00 86.62 94 ALA A O 1
ATOM 729 N N . ILE A 1 95 ? -3.159 -6.478 -2.882 1.00 86.94 95 ILE A N 1
ATOM 730 C CA . ILE A 1 95 ? -1.966 -7.294 -3.164 1.00 86.94 95 ILE A CA 1
ATOM 731 C C . ILE A 1 95 ? -2.124 -8.079 -4.469 1.00 86.94 95 ILE A C 1
ATOM 733 O O . ILE A 1 95 ? -1.177 -8.152 -5.245 1.00 86.94 95 ILE A O 1
ATOM 737 N N . VAL A 1 96 ? -3.307 -8.637 -4.738 1.00 90.50 96 VAL A N 1
ATOM 738 C CA . VAL A 1 96 ? -3.577 -9.396 -5.972 1.00 90.50 96 VAL A CA 1
ATOM 739 C C . VAL A 1 96 ? -3.722 -8.475 -7.187 1.00 90.50 96 VAL A C 1
ATOM 741 O O . VAL A 1 96 ? -3.261 -8.813 -8.278 1.00 90.50 96 VAL A O 1
ATOM 744 N N . SER A 1 97 ? -4.326 -7.297 -7.018 1.00 88.12 97 SER A N 1
ATOM 745 C CA . SER A 1 97 ? -4.554 -6.356 -8.119 1.00 88.12 97 SER A CA 1
ATOM 746 C C . SER A 1 97 ? -3.258 -5.835 -8.748 1.00 88.12 97 SER A C 1
ATOM 748 O O . SER A 1 97 ? -3.207 -5.666 -9.964 1.00 88.12 97 SER A O 1
ATOM 750 N N . GLY A 1 98 ? -2.193 -5.639 -7.960 1.00 83.00 98 GLY A N 1
ATOM 751 C CA . GLY A 1 98 ? -0.915 -5.111 -8.452 1.00 83.00 98 GLY A CA 1
ATOM 752 C C . GLY A 1 98 ? -0.283 -5.993 -9.540 1.00 83.00 98 GLY A C 1
ATOM 753 O O . GLY A 1 98 ? -0.128 -5.536 -10.675 1.00 83.00 98 GLY A O 1
ATOM 754 N N . PRO A 1 99 ? 0.031 -7.268 -9.246 1.00 84.00 99 PRO A N 1
ATOM 755 C CA . PRO A 1 99 ? 0.543 -8.222 -10.226 1.00 84.00 99 PRO A CA 1
ATOM 756 C C . PRO A 1 99 ? -0.416 -8.460 -11.392 1.00 84.00 99 PRO A C 1
ATOM 758 O O . PRO A 1 99 ? 0.038 -8.651 -12.515 1.00 84.00 99 PRO A O 1
ATOM 761 N N . LEU A 1 100 ? -1.733 -8.423 -11.158 1.00 86.50 100 LEU A N 1
ATOM 762 C CA . LEU A 1 100 ? -2.718 -8.604 -12.224 1.00 86.50 100 LEU A CA 1
ATOM 763 C C . LEU A 1 100 ? -2.641 -7.469 -13.256 1.00 86.50 100 LEU A C 1
ATOM 765 O O . LEU A 1 100 ? -2.604 -7.728 -14.458 1.00 86.50 100 LEU A O 1
ATOM 769 N N . ILE A 1 101 ? -2.536 -6.220 -12.794 1.00 85.31 101 ILE A N 1
ATOM 770 C CA . ILE A 1 101 ? -2.338 -5.051 -13.660 1.00 85.31 101 ILE A CA 1
ATOM 771 C C . ILE A 1 101 ? -0.994 -5.146 -14.391 1.00 85.31 101 ILE A C 1
ATOM 773 O O . ILE A 1 101 ? -0.938 -4.910 -15.598 1.00 85.31 101 ILE A O 1
ATOM 777 N N . GLN A 1 102 ? 0.079 -5.539 -13.695 1.00 79.56 102 GLN A N 1
ATOM 778 C CA . GLN A 1 102 ? 1.403 -5.725 -14.304 1.00 79.56 102 GLN A CA 1
ATOM 779 C C . GLN A 1 102 ? 1.396 -6.818 -15.379 1.00 79.56 102 GLN A C 1
ATOM 781 O O . GLN A 1 102 ? 1.989 -6.637 -16.439 1.00 79.56 102 GLN A O 1
ATOM 786 N N . PHE A 1 103 ? 0.695 -7.928 -15.141 1.00 79.69 103 PHE A N 1
ATOM 787 C CA . PHE A 1 103 ? 0.559 -9.021 -16.099 1.00 79.69 103 PHE A CA 1
ATOM 788 C C . PHE A 1 103 ? -0.204 -8.583 -17.349 1.00 79.69 103 PHE A C 1
ATOM 790 O O . PHE A 1 103 ? 0.241 -8.849 -18.465 1.00 79.69 103 PHE A O 1
ATOM 797 N N . ILE A 1 104 ? -1.323 -7.874 -17.173 1.00 84.62 104 ILE A N 1
ATOM 798 C CA . ILE A 1 104 ? -2.111 -7.338 -18.286 1.00 84.62 104 ILE A CA 1
ATOM 799 C C . ILE A 1 104 ? -1.254 -6.358 -19.095 1.00 84.62 104 ILE A C 1
ATOM 801 O O . ILE A 1 104 ? -1.063 -6.562 -20.291 1.00 84.62 104 ILE A O 1
ATOM 805 N N . CYS A 1 105 ? -0.667 -5.349 -18.450 1.00 77.62 105 CYS A N 1
ATOM 806 C CA . CYS A 1 105 ? 0.144 -4.330 -19.120 1.00 77.62 105 CYS A CA 1
ATOM 807 C C . CYS A 1 105 ? 1.376 -4.931 -19.823 1.00 77.62 105 CYS A C 1
ATOM 809 O O . CYS A 1 105 ? 1.662 -4.610 -20.976 1.00 77.62 105 CYS A O 1
ATOM 811 N N . GLY A 1 106 ? 2.063 -5.874 -19.171 1.00 75.75 106 GLY A N 1
ATOM 812 C CA . GLY A 1 106 ? 3.209 -6.577 -19.745 1.00 75.75 106 GLY A CA 1
ATOM 813 C C . GLY A 1 106 ? 2.845 -7.442 -20.953 1.00 75.75 106 GLY A C 1
ATOM 814 O O . GLY A 1 106 ? 3.640 -7.550 -21.888 1.00 75.75 106 GLY A O 1
ATOM 815 N N . LYS A 1 107 ? 1.643 -8.030 -20.977 1.00 72.44 107 LYS A N 1
ATOM 816 C CA . LYS A 1 107 ? 1.149 -8.779 -22.138 1.00 72.44 107 LYS A CA 1
ATOM 817 C C . LYS A 1 107 ? 0.836 -7.844 -23.312 1.00 72.44 107 LYS A C 1
ATOM 819 O O . LYS A 1 107 ? 1.368 -8.060 -24.395 1.00 72.44 107 LYS A O 1
ATOM 824 N N . TYR A 1 108 ? 0.109 -6.750 -23.064 1.00 63.84 108 TYR A N 1
ATOM 825 C CA . TYR A 1 108 ? -0.186 -5.722 -24.074 1.00 63.84 108 TYR A CA 1
ATOM 826 C C . TYR A 1 108 ? 1.083 -5.118 -24.703 1.00 63.84 108 TYR A C 1
ATOM 828 O O . TYR A 1 108 ? 1.133 -4.916 -25.915 1.00 63.84 108 TYR A O 1
ATOM 836 N N . MET A 1 109 ? 2.134 -4.873 -23.912 1.00 60.00 109 MET A N 1
ATOM 837 C CA . MET A 1 109 ? 3.419 -4.391 -24.439 1.00 60.00 109 MET A CA 1
ATOM 838 C C . MET A 1 109 ? 4.126 -5.421 -25.327 1.00 60.00 109 MET A C 1
ATOM 840 O O . MET A 1 109 ? 4.712 -5.049 -26.343 1.00 60.00 109 MET A O 1
ATOM 844 N N . LYS A 1 110 ? 4.067 -6.714 -24.980 1.00 58.97 110 LYS A N 1
ATOM 845 C CA . LYS A 1 110 ? 4.644 -7.776 -25.818 1.00 58.97 110 LYS A CA 1
ATOM 846 C C . LYS A 1 110 ? 3.917 -7.907 -27.153 1.00 58.97 110 LYS A C 1
ATOM 848 O O . LYS A 1 110 ? 4.586 -8.027 -28.175 1.00 58.97 110 LYS A O 1
ATOM 853 N N . ASP A 1 111 ? 2.588 -7.836 -27.153 1.00 59.53 111 ASP A N 1
ATOM 854 C CA . ASP A 1 111 ? 1.784 -7.921 -28.379 1.00 59.53 111 ASP A CA 1
ATOM 855 C C . ASP A 1 111 ? 2.076 -6.745 -29.338 1.00 59.53 111 ASP A C 1
ATOM 857 O O . ASP A 1 111 ? 2.185 -6.933 -30.552 1.00 59.53 111 ASP A O 1
ATOM 861 N N . VAL A 1 112 ? 2.314 -5.541 -28.802 1.00 57.75 112 VAL A N 1
ATOM 862 C CA . VAL A 1 112 ? 2.746 -4.367 -29.586 1.00 57.75 112 VAL A CA 1
ATOM 863 C C . VAL A 1 112 ? 4.149 -4.550 -30.174 1.00 57.75 112 VAL A C 1
ATOM 865 O O . VAL A 1 112 ? 4.345 -4.306 -31.362 1.00 57.75 112 VAL A O 1
ATOM 868 N N . VAL A 1 113 ? 5.125 -5.011 -29.387 1.00 56.91 113 VAL A N 1
ATOM 869 C CA . VAL A 1 113 ? 6.512 -5.196 -29.861 1.00 56.91 113 VAL A CA 1
ATOM 870 C C . VAL A 1 113 ? 6.609 -6.280 -30.938 1.00 56.91 113 VAL A C 1
ATOM 872 O O . VAL A 1 113 ? 7.310 -6.091 -31.930 1.00 56.91 113 VAL A O 1
ATOM 875 N N . VAL A 1 114 ? 5.880 -7.390 -30.788 1.00 57.81 114 VAL A N 1
ATOM 876 C CA . VAL A 1 114 ? 5.849 -8.469 -31.792 1.00 57.81 114 VAL A CA 1
ATOM 877 C C . VAL A 1 114 ? 5.235 -7.990 -33.110 1.00 57.81 114 VAL A C 1
ATOM 879 O O . VAL A 1 114 ? 5.731 -8.351 -34.172 1.00 57.81 114 VAL A O 1
ATOM 882 N N . THR A 1 115 ? 4.217 -7.130 -33.050 1.00 55.28 115 THR A N 1
ATOM 883 C CA . THR A 1 115 ? 3.573 -6.561 -34.246 1.00 55.28 115 THR A CA 1
ATOM 884 C C . THR A 1 115 ? 4.488 -5.589 -34.999 1.00 55.28 115 THR A C 1
ATOM 886 O O . THR A 1 115 ? 4.395 -5.489 -36.216 1.00 55.28 115 THR A O 1
ATOM 889 N N . ILE A 1 116 ? 5.388 -4.879 -34.312 1.00 55.41 116 ILE A N 1
ATOM 890 C CA . ILE A 1 116 ? 6.348 -3.960 -34.951 1.00 55.41 116 ILE A CA 1
ATOM 891 C C . ILE A 1 116 ? 7.538 -4.729 -35.546 1.00 55.41 116 ILE A C 1
ATOM 893 O O . ILE A 1 116 ? 8.063 -4.330 -36.575 1.00 55.41 116 ILE A O 1
ATOM 897 N N . ALA A 1 117 ? 7.943 -5.847 -34.934 1.00 52.06 117 ALA A N 1
ATOM 898 C CA . ALA A 1 117 ? 9.036 -6.694 -35.422 1.00 52.06 117 ALA A CA 1
ATOM 899 C C . ALA A 1 117 ? 8.655 -7.595 -36.617 1.00 52.06 117 ALA A C 1
ATOM 901 O O . ALA A 1 117 ? 9.524 -8.263 -37.174 1.00 52.06 117 ALA A O 1
ATOM 902 N N . SER A 1 118 ? 7.369 -7.653 -36.988 1.00 48.28 118 SER A N 1
ATOM 903 C CA . SER A 1 118 ? 6.872 -8.398 -38.153 1.00 48.28 118 SER A CA 1
ATOM 904 C C . SER A 1 118 ? 6.723 -7.552 -39.428 1.00 48.28 118 SER A C 1
ATOM 906 O O . SER A 1 118 ? 6.158 -8.048 -40.403 1.00 48.28 118 SER A O 1
ATOM 908 N N . TRP A 1 119 ? 7.192 -6.300 -39.416 1.00 44.41 119 TRP A N 1
ATOM 909 C CA . TRP A 1 119 ? 7.339 -5.415 -40.580 1.00 44.41 119 TRP A CA 1
ATOM 910 C C . TRP A 1 119 ? 8.815 -5.081 -40.795 1.00 44.41 119 TRP A C 1
ATOM 912 O O . TRP A 1 119 ? 9.176 -4.810 -41.961 1.00 44.41 119 TRP A O 1
#

Secondary structure (DSSP, 8-state):
-HHHHHHHHHHHHH--HHHHHHHHHHHHHHHHHHHHHGGGS-TTTTHHHHHHHHHHHHHHTTHHHHHHHHHHHHS-TTTHHHHHHHHHHHHHHHHHHHHHHHHHHHHHHHHHHHHHTT-

InterPro domains:
  IPR036259 MFS transporter superfamily [SSF103473] (17-103)
  IPR051068 Major Facilitator Superfamily Domain-Containing Protein [PTHR23510] (3-107)